Protein AF-A0A7U9SFY0-F1 (afdb_monomer_lite)

Sequence (148 aa):
MAVVKKLSEGMIKSANYNSMMGKRGYLSKAGYETYAEKILSWPVSEEKKQKLLDKLYEKWSEILKYESQHVSVAVAGPARYNSRKLDKSGKILELSVAVSNWFNDLEEQIRQSQKKNDKAECLLEMIEFCRKEDNSGNPTCYLAALAS

Radius of gyration: 28.06 Å; chains: 1; bounding box: 74×33×77 Å

Structure (mmCIF, N/CA/C/O backbone):
data_AF-A0A7U9SFY0-F1
#
_entry.id   AF-A0A7U9SFY0-F1
#
loop_
_atom_site.group_PDB
_atom_site.id
_atom_site.type_symbol
_atom_site.label_atom_id
_atom_site.label_alt_id
_atom_site.label_comp_id
_atom_site.label_asym_id
_atom_site.label_entity_id
_atom_site.label_seq_id
_atom_site.pdbx_PDB_ins_code
_atom_site.Cartn_x
_atom_site.Cartn_y
_atom_site.Cartn_z
_atom_site.occupancy
_atom_site.B_iso_or_equiv
_atom_site.auth_seq_id
_atom_site.auth_comp_id
_atom_site.auth_asym_id
_atom_site.auth_atom_id
_atom_site.pdbx_PDB_model_num
ATOM 1 N N . MET A 1 1 ? -9.520 -12.532 10.381 1.00 81.06 1 MET A N 1
ATOM 2 C CA . MET A 1 1 ? -8.198 -11.901 10.221 1.00 81.06 1 MET A CA 1
ATOM 3 C C . MET A 1 1 ? -8.137 -11.272 8.850 1.00 81.06 1 MET A C 1
ATOM 5 O O . MET A 1 1 ? -8.433 -11.955 7.874 1.00 81.06 1 MET A O 1
ATOM 9 N N . ALA A 1 2 ? -7.789 -9.994 8.789 1.00 89.44 2 ALA A N 1
ATOM 10 C CA . ALA A 1 2 ? -7.491 -9.306 7.545 1.00 89.44 2 ALA A CA 1
ATOM 11 C C . ALA A 1 2 ? -6.216 -9.882 6.899 1.00 89.44 2 ALA A C 1
ATOM 13 O O . ALA A 1 2 ? -5.260 -10.241 7.588 1.00 89.44 2 ALA A O 1
ATOM 14 N N . VAL A 1 3 ? -6.215 -9.991 5.572 1.00 94.19 3 VAL A N 1
ATOM 15 C CA . VAL A 1 3 ? -5.158 -10.619 4.774 1.00 94.19 3 VAL A CA 1
ATOM 16 C C . VAL A 1 3 ? -4.503 -9.575 3.874 1.00 94.19 3 VAL A C 1
ATOM 18 O O . VAL A 1 3 ? -5.175 -8.882 3.105 1.00 94.19 3 VAL A O 1
ATOM 21 N N . VAL A 1 4 ? -3.173 -9.496 3.938 1.00 96.31 4 VAL A N 1
ATOM 22 C CA . VAL A 1 4 ? -2.360 -8.609 3.096 1.00 96.31 4 VAL A CA 1
ATOM 23 C C . VAL A 1 4 ? -2.102 -9.276 1.745 1.00 96.31 4 VAL A C 1
ATOM 25 O O . VAL A 1 4 ? -1.558 -10.380 1.670 1.00 96.31 4 VAL A O 1
ATOM 28 N N . LYS A 1 5 ? -2.490 -8.605 0.658 1.00 97.25 5 LYS A N 1
ATOM 29 C CA . LYS A 1 5 ? -2.249 -9.080 -0.711 1.00 97.25 5 LYS A CA 1
ATOM 30 C C . LYS A 1 5 ? -0.782 -8.886 -1.089 1.00 97.25 5 LYS A C 1
ATOM 32 O O . LYS A 1 5 ? -0.199 -7.838 -0.849 1.00 97.25 5 LYS A O 1
ATOM 37 N N . LYS A 1 6 ? -0.179 -9.885 -1.732 1.00 97.00 6 LYS A N 1
ATOM 38 C CA . LYS A 1 6 ? 1.206 -9.775 -2.213 1.00 97.00 6 LYS A CA 1
ATOM 39 C C . LYS A 1 6 ? 1.270 -8.918 -3.476 1.00 97.00 6 LYS A C 1
ATOM 41 O O . LYS A 1 6 ? 0.482 -9.116 -4.401 1.00 97.00 6 LYS A O 1
ATOM 46 N N . LEU A 1 7 ? 2.234 -7.999 -3.528 1.00 97.06 7 LEU A N 1
ATOM 47 C CA . LEU A 1 7 ? 2.552 -7.242 -4.740 1.00 97.06 7 LEU A CA 1
ATOM 48 C C . LEU A 1 7 ? 3.073 -8.163 -5.854 1.00 97.06 7 LEU A C 1
ATOM 50 O O . LEU A 1 7 ? 3.572 -9.260 -5.603 1.00 97.06 7 LEU A O 1
ATOM 54 N N . SER A 1 8 ? 2.966 -7.701 -7.101 1.00 97.31 8 SER A N 1
ATOM 55 C CA . SER A 1 8 ? 3.420 -8.463 -8.267 1.00 97.31 8 SER A CA 1
ATOM 56 C C . SER A 1 8 ? 4.940 -8.645 -8.262 1.00 97.31 8 SER A C 1
ATOM 58 O O . SER A 1 8 ? 5.696 -7.706 -8.521 1.00 97.31 8 SER A O 1
ATOM 60 N N . GLU A 1 9 ? 5.390 -9.881 -8.043 1.00 97.06 9 GLU A N 1
ATOM 61 C CA . GLU A 1 9 ? 6.810 -10.257 -8.099 1.00 97.06 9 GLU A CA 1
ATOM 62 C C . GLU A 1 9 ? 7.432 -9.975 -9.479 1.00 97.06 9 GLU A C 1
ATOM 64 O O . GLU A 1 9 ? 8.607 -9.625 -9.579 1.00 97.06 9 GLU A O 1
ATOM 69 N N . GLY A 1 10 ? 6.639 -10.059 -10.554 1.00 97.25 10 GLY A N 1
ATOM 70 C CA . GLY A 1 10 ? 7.079 -9.670 -11.895 1.00 97.25 10 GLY A CA 1
ATOM 71 C C . GLY A 1 10 ? 7.416 -8.181 -11.978 1.00 97.25 10 GLY A C 1
ATOM 72 O O . GLY A 1 10 ? 8.504 -7.818 -12.421 1.00 97.25 10 GLY A O 1
ATOM 73 N N . MET A 1 11 ? 6.527 -7.317 -11.478 1.00 97.25 11 MET A N 1
ATOM 74 C CA . MET A 1 11 ? 6.757 -5.868 -11.484 1.00 97.25 11 MET A CA 1
ATOM 75 C C . MET A 1 11 ? 7.904 -5.458 -10.553 1.00 97.25 11 MET A C 1
ATOM 77 O O . MET A 1 11 ? 8.678 -4.574 -10.911 1.00 97.25 11 MET A O 1
ATOM 81 N N . ILE A 1 12 ? 8.069 -6.133 -9.408 1.00 97.44 12 ILE A N 1
ATOM 82 C CA . ILE A 1 12 ? 9.215 -5.938 -8.503 1.00 97.44 12 ILE A CA 1
ATOM 83 C C . ILE A 1 12 ? 10.530 -6.226 -9.231 1.00 97.44 12 ILE A C 1
ATOM 85 O O . ILE A 1 12 ? 11.444 -5.398 -9.217 1.00 97.44 12 ILE A O 1
ATOM 89 N N . LYS A 1 13 ? 10.623 -7.377 -9.909 1.00 96.44 13 LYS A N 1
ATOM 90 C CA . LYS A 1 13 ? 11.814 -7.753 -10.683 1.00 96.44 13 LYS A CA 1
ATOM 91 C C . LYS A 1 13 ? 12.096 -6.756 -11.804 1.00 96.44 13 LYS A C 1
ATOM 93 O O . LYS A 1 13 ? 13.239 -6.331 -11.949 1.00 96.44 13 LYS A O 1
ATOM 98 N N . SER A 1 14 ? 11.075 -6.328 -12.547 1.00 94.38 14 SER A N 1
ATOM 99 C CA . SER A 1 14 ? 11.223 -5.312 -13.597 1.00 94.38 14 SER A CA 1
ATOM 100 C C . SER A 1 14 ? 11.677 -3.956 -13.045 1.00 94.38 14 SER A C 1
ATOM 102 O O . SER A 1 14 ? 12.581 -3.341 -13.604 1.00 94.38 14 SER A O 1
ATOM 104 N N . ALA A 1 15 ? 11.118 -3.504 -11.919 1.00 94.50 15 ALA A N 1
ATOM 105 C CA . ALA A 1 15 ? 11.527 -2.258 -11.267 1.00 94.50 15 ALA A CA 1
ATOM 106 C C . ALA A 1 15 ? 12.978 -2.317 -10.769 1.00 94.50 15 ALA A C 1
ATOM 108 O O . ALA A 1 15 ? 13.709 -1.330 -10.865 1.00 94.50 15 ALA A O 1
ATOM 109 N N . ASN A 1 16 ? 13.409 -3.474 -10.262 1.00 94.25 16 ASN A N 1
ATOM 110 C CA . ASN A 1 16 ? 14.798 -3.720 -9.890 1.00 94.25 16 ASN A CA 1
ATOM 111 C C . ASN A 1 16 ? 15.715 -3.674 -11.112 1.00 94.25 16 ASN A C 1
ATOM 113 O O . ASN A 1 16 ? 16.691 -2.934 -11.095 1.00 94.25 16 ASN A O 1
ATOM 117 N N . TYR A 1 17 ? 15.372 -4.397 -12.179 1.00 91.00 17 TYR A N 1
ATOM 118 C CA . TYR A 1 17 ? 16.152 -4.435 -13.417 1.00 91.00 17 TYR A CA 1
ATOM 119 C C . TYR A 1 17 ? 16.335 -3.041 -14.039 1.00 91.00 17 TYR A C 1
ATOM 121 O O . TYR A 1 17 ? 17.430 -2.683 -14.460 1.00 91.00 17 TYR A O 1
ATOM 129 N N . ASN A 1 18 ? 15.283 -2.220 -14.026 1.00 88.81 18 ASN A N 1
ATOM 130 C CA . ASN A 1 18 ? 15.300 -0.860 -14.573 1.00 88.81 18 ASN A CA 1
ATOM 131 C C . ASN A 1 18 ? 15.912 0.193 -13.627 1.00 88.81 18 ASN A C 1
ATOM 133 O O . ASN A 1 18 ? 15.934 1.390 -13.940 1.00 88.81 18 ASN A O 1
ATOM 137 N N . SER A 1 19 ? 16.391 -0.223 -12.454 1.00 87.56 19 SER A N 1
ATOM 138 C CA . SER A 1 19 ? 17.028 0.642 -11.468 1.00 87.56 19 SER A CA 1
ATOM 139 C C . SER A 1 19 ? 18.538 0.453 -11.478 1.00 87.56 19 SER A C 1
ATOM 141 O O . SER A 1 19 ? 19.030 -0.668 -11.413 1.00 87.56 19 SER A O 1
ATOM 143 N N . MET A 1 20 ? 19.281 1.561 -11.446 1.00 84.81 20 MET A N 1
ATOM 144 C CA . MET A 1 20 ? 20.748 1.554 -11.383 1.00 84.81 20 MET A CA 1
ATOM 145 C C . MET A 1 20 ? 21.291 0.706 -10.220 1.00 84.81 20 MET A C 1
ATOM 147 O O . MET A 1 20 ? 22.308 0.040 -10.367 1.00 84.81 20 MET A O 1
ATOM 151 N N .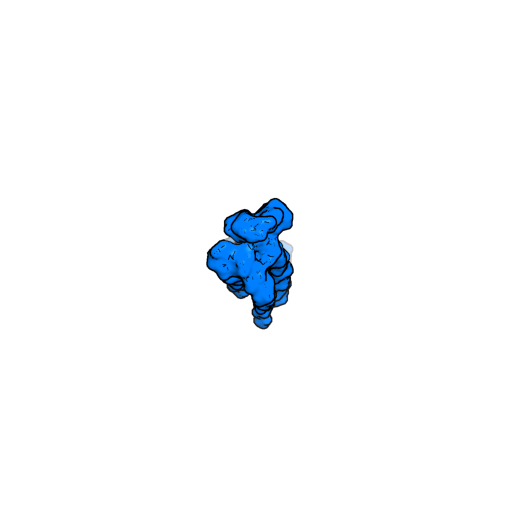 MET A 1 21 ? 20.601 0.711 -9.075 1.00 85.44 21 MET A N 1
ATOM 152 C CA . MET A 1 21 ? 21.021 -0.017 -7.871 1.00 85.44 21 MET A CA 1
ATOM 153 C C . MET A 1 21 ? 20.385 -1.407 -7.742 1.00 85.44 21 MET A C 1
ATOM 155 O O . MET A 1 21 ? 20.615 -2.084 -6.743 1.00 85.44 21 MET A O 1
ATOM 159 N N . GLY A 1 22 ? 19.525 -1.823 -8.679 1.00 90.62 22 GLY A N 1
ATOM 160 C CA . GLY A 1 22 ? 18.913 -3.155 -8.650 1.00 90.62 22 GLY A CA 1
ATOM 161 C C . GLY A 1 22 ? 17.891 -3.404 -7.531 1.00 90.62 22 GLY A C 1
ATOM 162 O O . GLY A 1 22 ? 17.515 -4.550 -7.306 1.00 90.62 22 GLY A O 1
ATOM 163 N N . LYS A 1 23 ? 17.470 -2.369 -6.784 1.00 94.31 23 LYS A N 1
ATOM 164 C CA . LYS A 1 23 ? 16.710 -2.528 -5.522 1.00 94.31 23 LYS A CA 1
ATOM 165 C C . LYS A 1 23 ? 15.380 -1.769 -5.443 1.00 94.31 23 LYS A C 1
ATOM 167 O O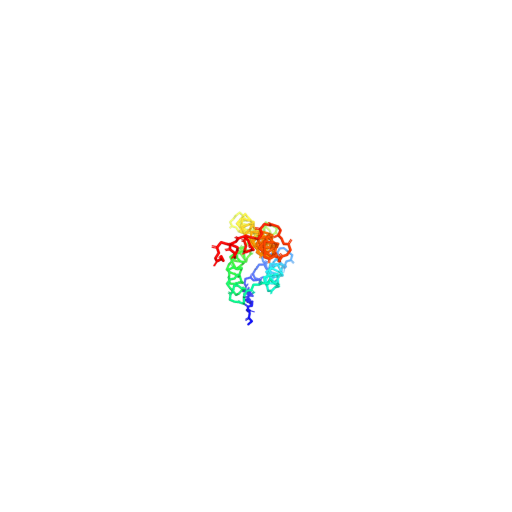 . LYS A 1 23 ? 14.706 -1.861 -4.422 1.00 94.31 23 LYS A O 1
ATOM 172 N N . ARG A 1 24 ? 14.984 -1.020 -6.482 1.00 94.19 24 ARG A N 1
ATOM 173 C CA . ARG A 1 24 ? 13.781 -0.157 -6.438 1.00 94.19 24 ARG A CA 1
ATOM 174 C C . ARG A 1 24 ? 12.511 -0.930 -6.067 1.00 94.19 24 ARG A C 1
ATOM 176 O O . ARG A 1 24 ? 11.797 -0.518 -5.163 1.00 94.19 24 ARG A O 1
ATOM 183 N N . GLY A 1 25 ? 12.260 -2.062 -6.719 1.00 95.88 25 GLY A N 1
ATOM 184 C CA . GLY A 1 25 ? 11.097 -2.903 -6.439 1.00 95.88 25 GLY A CA 1
ATOM 185 C C . GLY A 1 25 ? 11.104 -3.477 -5.020 1.00 95.88 25 GLY A C 1
ATOM 186 O O . GLY A 1 25 ? 10.054 -3.549 -4.390 1.00 95.88 25 GLY A O 1
ATOM 187 N N . TYR A 1 26 ? 12.275 -3.835 -4.483 1.00 97.25 26 TYR A N 1
ATOM 188 C CA . TYR A 1 26 ? 12.380 -4.305 -3.095 1.00 97.25 26 TYR A CA 1
ATOM 189 C C . TYR A 1 26 ? 12.097 -3.197 -2.079 1.00 97.25 26 TYR A C 1
ATOM 191 O O . TYR A 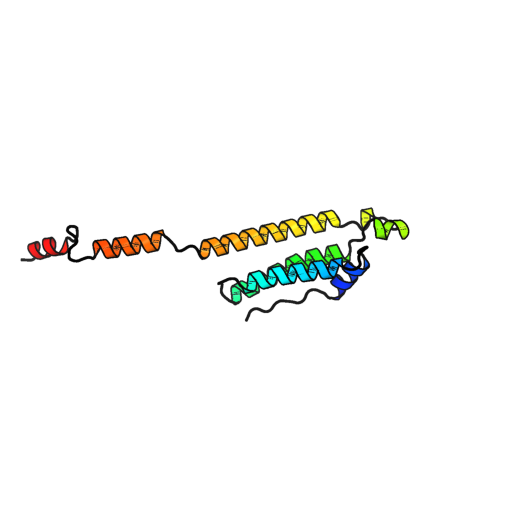1 26 ? 11.405 -3.441 -1.096 1.00 97.25 26 TYR A O 1
ATOM 199 N N . LEU A 1 27 ? 12.576 -1.977 -2.336 1.00 95.75 27 LEU A N 1
ATOM 200 C CA . LEU A 1 27 ? 12.271 -0.816 -1.496 1.00 95.75 27 LEU A CA 1
ATOM 201 C C . LEU A 1 27 ? 10.774 -0.486 -1.524 1.00 95.75 27 LEU A C 1
ATOM 203 O O . LEU A 1 27 ? 10.178 -0.249 -0.477 1.00 95.75 27 LEU A O 1
ATOM 207 N N . SER A 1 28 ? 10.155 -0.540 -2.705 1.00 95.44 28 SER A N 1
ATOM 208 C CA . SER A 1 28 ? 8.713 -0.337 -2.868 1.00 95.44 28 SER A CA 1
ATOM 209 C C . SER A 1 28 ? 7.902 -1.386 -2.099 1.00 95.44 28 SER A C 1
ATOM 211 O O . SER A 1 28 ? 6.967 -1.038 -1.379 1.00 95.44 28 SER A O 1
ATOM 213 N N . LYS A 1 29 ? 8.312 -2.663 -2.162 1.00 97.75 29 LYS A N 1
ATOM 214 C CA . LYS A 1 29 ? 7.704 -3.753 -1.384 1.00 97.75 29 LYS A CA 1
ATOM 215 C C . LYS A 1 29 ? 7.814 -3.529 0.126 1.00 97.75 29 LYS A C 1
ATOM 217 O O . LYS A 1 29 ? 6.805 -3.633 0.813 1.00 97.75 29 LYS A O 1
ATOM 222 N N . ALA A 1 30 ? 8.999 -3.175 0.621 1.00 97.50 30 ALA A N 1
ATOM 223 C CA . ALA A 1 30 ? 9.206 -2.907 2.044 1.00 97.50 30 ALA A CA 1
ATOM 224 C C . ALA A 1 30 ? 8.348 -1.727 2.539 1.00 97.50 30 ALA A C 1
ATOM 226 O O . ALA A 1 30 ? 7.765 -1.784 3.623 1.00 97.50 30 ALA A O 1
ATOM 227 N N . GLY A 1 31 ? 8.216 -0.677 1.720 1.00 97.00 31 GLY A N 1
ATOM 228 C CA . GLY A 1 31 ? 7.293 0.422 1.991 1.00 97.00 31 GLY A CA 1
ATOM 229 C C . GLY A 1 31 ? 5.850 -0.071 2.106 1.00 97.00 31 GLY A C 1
ATOM 230 O O . GLY A 1 31 ? 5.202 0.179 3.117 1.00 97.00 31 GLY A O 1
ATOM 231 N N . TYR A 1 32 ? 5.365 -0.834 1.125 1.00 98.19 32 TYR A N 1
ATOM 232 C CA . TYR A 1 32 ? 4.004 -1.378 1.138 1.00 98.19 32 TYR A CA 1
ATOM 233 C C . TYR A 1 32 ? 3.714 -2.203 2.396 1.00 98.19 32 TYR A C 1
ATOM 235 O O . TYR A 1 32 ? 2.686 -2.001 3.044 1.00 98.19 32 TYR A O 1
ATOM 243 N N . GLU A 1 33 ? 4.635 -3.096 2.760 1.00 97.62 33 GLU A N 1
ATOM 244 C CA . GLU A 1 33 ? 4.523 -3.952 3.944 1.00 97.62 33 GLU A CA 1
ATOM 245 C C . GLU A 1 33 ? 4.453 -3.111 5.228 1.00 97.62 33 GLU A C 1
ATOM 247 O O . GLU A 1 33 ? 3.564 -3.331 6.046 1.00 97.62 33 GLU A O 1
ATOM 252 N N . THR A 1 34 ? 5.267 -2.056 5.340 1.00 97.81 34 THR A N 1
ATOM 253 C CA . THR A 1 34 ? 5.236 -1.131 6.490 1.00 97.81 34 THR A CA 1
ATOM 254 C C . THR A 1 34 ? 3.871 -0.450 6.650 1.00 97.81 34 THR A C 1
ATOM 256 O O . THR A 1 34 ? 3.330 -0.350 7.752 1.00 97.81 34 THR A O 1
ATOM 259 N N . TYR A 1 35 ? 3.282 0.034 5.552 1.00 97.62 35 TYR A N 1
ATOM 260 C CA . TYR A 1 35 ? 1.954 0.655 5.595 1.00 97.62 35 TYR A CA 1
ATOM 261 C C . TYR A 1 35 ? 0.857 -0.372 5.914 1.00 97.62 35 TYR A C 1
ATOM 263 O O . TYR A 1 35 ? -0.073 -0.064 6.661 1.00 97.62 35 TYR A O 1
ATOM 271 N N . ALA A 1 36 ? 0.966 -1.597 5.393 1.00 97.88 36 ALA A N 1
ATOM 272 C CA . ALA A 1 36 ? 0.031 -2.678 5.693 1.00 97.88 36 ALA A CA 1
ATOM 273 C C . ALA A 1 36 ? 0.075 -3.082 7.178 1.00 97.88 36 ALA A C 1
ATOM 275 O O . ALA A 1 36 ? -0.976 -3.236 7.800 1.00 97.88 36 ALA A O 1
ATOM 276 N N . GLU A 1 37 ? 1.268 -3.186 7.767 1.00 97.56 37 GLU A N 1
ATOM 277 C CA . GLU A 1 37 ? 1.465 -3.461 9.196 1.00 97.56 37 GLU A CA 1
ATOM 278 C C . GLU A 1 37 ? 0.824 -2.385 10.077 1.00 97.56 37 GLU A C 1
ATOM 280 O O . GLU A 1 37 ? 0.111 -2.706 11.031 1.00 97.56 37 GLU A O 1
ATOM 285 N N . LYS A 1 38 ? 0.984 -1.105 9.713 1.00 97.06 38 LYS A N 1
ATOM 286 C CA . LYS A 1 38 ? 0.300 -0.009 10.413 1.00 97.06 38 LYS A CA 1
ATOM 287 C C . LYS A 1 38 ? -1.221 -0.172 10.379 1.00 97.06 38 LYS A C 1
ATOM 289 O O . LYS A 1 38 ? -1.851 -0.078 11.430 1.00 97.06 38 LYS A O 1
ATOM 294 N N . ILE A 1 39 ? -1.810 -0.483 9.220 1.00 97.38 39 ILE A N 1
ATOM 295 C CA . ILE A 1 39 ? -3.264 -0.721 9.100 1.00 97.38 39 ILE A CA 1
ATOM 296 C C . ILE A 1 39 ? -3.713 -1.882 9.991 1.00 97.38 39 ILE A C 1
ATOM 298 O O . ILE A 1 39 ? -4.754 -1.799 10.644 1.00 97.38 39 ILE A O 1
ATOM 302 N N . LEU A 1 40 ? -2.936 -2.966 10.037 1.00 96.75 40 LEU A N 1
ATOM 303 C CA . LEU A 1 40 ? -3.250 -4.131 10.865 1.00 96.75 40 LEU A CA 1
ATOM 304 C C . LEU A 1 40 ? -3.239 -3.808 12.365 1.00 96.75 40 LEU A C 1
ATOM 306 O O . LEU A 1 40 ? -4.053 -4.370 13.105 1.00 96.75 40 LEU A O 1
ATOM 310 N N . SER A 1 41 ? -2.369 -2.886 12.791 1.00 95.94 41 SER A N 1
ATOM 311 C CA . SER A 1 41 ? -2.269 -2.426 14.182 1.00 95.94 41 SER A CA 1
ATOM 312 C C . SER A 1 41 ? -3.415 -1.512 14.631 1.00 95.94 41 SER A C 1
ATOM 314 O O . SER A 1 41 ? -3.601 -1.306 15.829 1.00 95.94 41 SER A O 1
ATOM 316 N N . TRP A 1 42 ? -4.206 -0.965 13.701 1.00 95.56 42 TRP A N 1
ATOM 317 C CA . TRP A 1 42 ? -5.262 -0.022 14.054 1.00 95.56 42 TRP A CA 1
ATOM 318 C C . TRP A 1 42 ? -6.422 -0.684 14.823 1.00 95.56 42 TRP A C 1
ATOM 320 O O . TRP A 1 42 ? -6.856 -1.784 14.466 1.00 95.56 42 TRP A O 1
ATOM 330 N N . PRO A 1 43 ? -6.991 0.000 15.837 1.00 93.31 43 PRO A N 1
ATOM 331 C CA . PRO A 1 43 ? -8.102 -0.495 16.656 1.00 93.31 43 PRO A CA 1
ATOM 332 C C . PRO A 1 43 ? -9.456 -0.353 15.933 1.00 93.31 43 PRO A C 1
ATOM 334 O O . PRO A 1 43 ? -10.377 0.316 16.399 1.00 93.31 43 PRO A O 1
ATOM 337 N N . VAL A 1 44 ? -9.577 -0.955 14.749 1.00 93.06 44 VAL A N 1
ATOM 338 C CA . VAL A 1 44 ? -10.795 -0.958 13.922 1.00 93.06 44 VAL A CA 1
ATOM 339 C C . VAL A 1 44 ? -11.215 -2.389 13.583 1.00 93.06 44 VAL A C 1
ATOM 341 O O . VAL A 1 44 ? -10.430 -3.323 13.742 1.00 93.06 44 VAL A O 1
ATOM 344 N N . SER A 1 45 ? -12.454 -2.573 13.114 1.00 94.19 45 SER A N 1
ATOM 345 C CA . SER A 1 45 ? -12.958 -3.907 12.763 1.00 94.19 45 SER A CA 1
ATOM 346 C C . SER A 1 45 ? -12.140 -4.555 11.641 1.00 94.19 45 SER A C 1
ATOM 348 O O . SER A 1 45 ? -11.581 -3.869 10.779 1.00 94.19 45 SER A O 1
ATOM 350 N N . GLU A 1 46 ? -12.097 -5.885 11.621 1.00 95.50 46 GLU A N 1
ATOM 351 C CA . GLU A 1 46 ? -11.346 -6.641 10.615 1.00 95.50 46 GLU A CA 1
ATOM 352 C C . GLU A 1 46 ? -11.861 -6.373 9.191 1.00 95.50 46 GLU A C 1
ATOM 354 O O . GLU A 1 46 ? -11.062 -6.277 8.260 1.00 95.50 46 GLU A O 1
ATOM 359 N N . GLU A 1 47 ? -13.168 -6.142 9.007 1.00 95.62 47 GLU A N 1
ATOM 360 C CA . GLU A 1 47 ? -13.728 -5.758 7.704 1.00 95.62 47 GLU A CA 1
ATOM 361 C C . GLU A 1 47 ? -13.212 -4.389 7.251 1.00 95.62 47 GLU A C 1
ATOM 363 O O . GLU A 1 47 ? -12.931 -4.186 6.067 1.00 95.62 47 GLU A O 1
ATOM 368 N 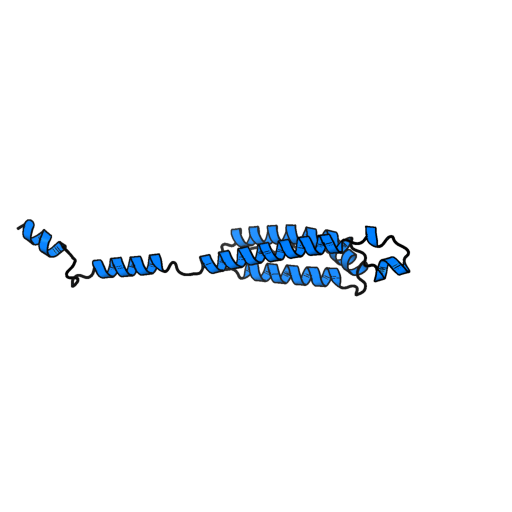N . LYS A 1 48 ? -13.071 -3.434 8.183 1.00 95.38 48 LYS A N 1
ATOM 369 C CA . LYS A 1 48 ? -12.492 -2.119 7.881 1.00 95.38 48 LYS A CA 1
ATOM 370 C C . LYS A 1 48 ? -11.015 -2.252 7.528 1.00 95.38 48 LYS A C 1
ATOM 372 O O . LYS A 1 48 ? -10.606 -1.684 6.518 1.00 95.38 48 LYS A O 1
ATOM 377 N N . LYS A 1 49 ? -10.239 -3.037 8.285 1.00 97.50 49 LYS A N 1
ATOM 378 C CA . LYS A 1 49 ? -8.830 -3.318 7.956 1.00 97.50 49 LYS A CA 1
ATOM 379 C C . LYS A 1 49 ? -8.701 -3.901 6.555 1.00 97.50 49 LYS A C 1
ATOM 381 O O . LYS A 1 49 ? -7.909 -3.392 5.769 1.00 97.50 49 LYS A O 1
ATOM 386 N N . GLN A 1 50 ? -9.521 -4.896 6.207 1.00 97.94 50 GLN A N 1
ATOM 387 C CA . GLN A 1 50 ? -9.476 -5.513 4.882 1.00 97.94 50 GLN A CA 1
ATOM 388 C C . GLN A 1 50 ? -9.742 -4.495 3.764 1.00 97.94 50 GLN A C 1
ATOM 390 O O . GLN A 1 50 ? -8.974 -4.431 2.808 1.00 97.94 50 GLN A O 1
ATOM 395 N N . LYS A 1 51 ? -10.760 -3.634 3.910 1.00 97.44 51 LYS A N 1
ATOM 396 C CA . LYS A 1 51 ? -11.053 -2.570 2.929 1.00 97.44 51 LYS A CA 1
ATOM 397 C C . LYS A 1 51 ? -9.894 -1.582 2.763 1.00 97.44 51 LYS A C 1
ATOM 399 O O . LYS A 1 51 ? -9.611 -1.145 1.648 1.00 97.44 51 LYS A O 1
ATOM 404 N N . LEU A 1 52 ? -9.230 -1.215 3.859 1.00 97.75 52 LEU A N 1
ATOM 405 C CA . LEU A 1 52 ? -8.079 -0.309 3.828 1.00 97.75 52 LEU A CA 1
ATOM 406 C C . LEU A 1 52 ? -6.863 -0.973 3.168 1.00 97.75 52 LEU A C 1
ATOM 408 O O . LEU A 1 52 ? -6.213 -0.341 2.338 1.00 97.75 52 LEU A O 1
ATOM 412 N N . LEU A 1 53 ? -6.603 -2.249 3.467 1.00 98.25 53 LEU A N 1
ATOM 413 C CA . LEU A 1 53 ? -5.544 -3.040 2.832 1.00 98.25 53 LEU A CA 1
ATOM 414 C C . LEU A 1 53 ? -5.781 -3.232 1.331 1.00 98.25 53 LEU A C 1
ATOM 416 O O . LEU A 1 53 ? -4.839 -3.128 0.548 1.00 98.25 53 LEU A O 1
ATOM 420 N N . ASP A 1 54 ? -7.027 -3.469 0.916 1.00 98.19 54 ASP A N 1
ATOM 421 C CA . ASP A 1 54 ? -7.387 -3.597 -0.498 1.00 98.19 54 ASP A CA 1
ATOM 422 C C . ASP A 1 54 ? -7.127 -2.294 -1.263 1.00 98.19 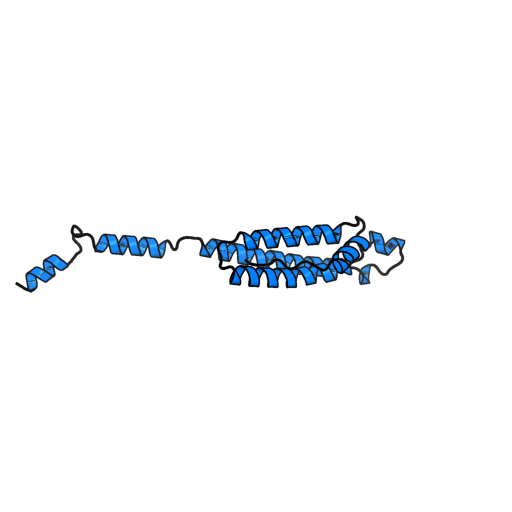54 ASP A C 1
ATOM 424 O O . ASP A 1 54 ? -6.538 -2.313 -2.345 1.00 98.19 54 ASP A O 1
ATOM 428 N N . LYS A 1 55 ? -7.485 -1.152 -0.667 1.00 98.12 55 LYS A N 1
ATOM 429 C CA . LYS A 1 55 ? -7.232 0.171 -1.249 1.00 98.12 55 LYS A CA 1
ATOM 430 C C . LYS A 1 55 ? -5.746 0.539 -1.251 1.00 98.12 55 LYS A C 1
ATOM 432 O O . LYS A 1 55 ? -5.268 1.143 -2.210 1.00 98.12 55 LYS A O 1
ATOM 437 N N . LEU A 1 56 ? -5.006 0.163 -0.205 1.00 98.31 56 LEU A N 1
ATOM 438 C CA . LEU A 1 56 ? -3.549 0.305 -0.165 1.00 98.31 56 LEU A CA 1
ATOM 439 C C . LEU A 1 56 ? -2.915 -0.498 -1.306 1.00 98.31 56 LEU A C 1
ATOM 441 O O . LEU A 1 56 ? -2.092 0.037 -2.041 1.00 98.31 56 LEU A O 1
ATOM 445 N N . TYR A 1 57 ? -3.330 -1.756 -1.479 1.00 98.31 57 TYR A N 1
ATOM 446 C CA . TYR A 1 57 ? -2.845 -2.629 -2.544 1.00 98.31 57 TYR A CA 1
ATOM 447 C C . TYR A 1 57 ? -3.096 -2.038 -3.933 1.00 98.31 57 TYR A C 1
ATOM 449 O O . TYR A 1 57 ? -2.183 -2.032 -4.755 1.00 98.31 57 TYR A O 1
ATOM 457 N N . GLU A 1 58 ? -4.296 -1.517 -4.193 1.00 98.12 58 GLU A N 1
ATOM 458 C CA . GLU A 1 58 ? -4.640 -0.876 -5.467 1.00 98.12 58 GLU A CA 1
ATOM 459 C C . GLU A 1 58 ? -3.705 0.303 -5.771 1.00 98.12 58 GLU A C 1
ATOM 461 O O . GLU A 1 58 ? -3.035 0.323 -6.807 1.00 98.12 58 GLU A O 1
ATOM 466 N N . LYS A 1 59 ? -3.586 1.243 -4.826 1.00 98.06 59 LYS A N 1
ATOM 467 C CA . LYS A 1 59 ? -2.747 2.437 -4.984 1.00 98.06 59 LYS A CA 1
ATOM 468 C C . LYS A 1 59 ? -1.267 2.094 -5.146 1.00 98.06 59 LYS A C 1
ATOM 470 O O . LYS A 1 59 ? -0.583 2.662 -5.995 1.00 98.06 59 LYS A O 1
ATOM 475 N N . TRP A 1 60 ? -0.762 1.152 -4.350 1.00 98.06 60 TRP A N 1
ATOM 476 C CA . TRP A 1 60 ? 0.644 0.757 -4.412 1.00 98.06 60 TRP A CA 1
ATOM 477 C C . TRP A 1 60 ? 0.967 -0.044 -5.672 1.00 98.06 60 TRP A C 1
ATOM 479 O O . TRP A 1 60 ? 2.041 0.116 -6.248 1.00 98.06 60 TRP A O 1
ATOM 489 N N . SER A 1 61 ? 0.030 -0.871 -6.144 1.00 97.69 61 SER A N 1
ATOM 490 C CA . SER A 1 61 ? 0.174 -1.588 -7.414 1.00 97.69 61 SER A CA 1
ATOM 491 C C . SER A 1 61 ? 0.286 -0.620 -8.590 1.00 97.69 61 SER A C 1
ATOM 493 O O . SER A 1 61 ? 1.044 -0.877 -9.526 1.00 97.69 61 SER A O 1
ATOM 495 N N . GLU A 1 62 ? -0.413 0.516 -8.538 1.00 97.88 62 GLU A N 1
ATOM 496 C CA . GLU A 1 62 ? -0.273 1.569 -9.541 1.00 97.88 62 GLU A CA 1
ATOM 497 C C . GLU A 1 62 ? 1.111 2.233 -9.493 1.00 97.88 62 GLU A C 1
ATOM 499 O O . GLU A 1 62 ? 1.756 2.359 -10.536 1.00 97.88 62 GLU A O 1
ATOM 504 N N . ILE A 1 63 ? 1.618 2.576 -8.302 1.00 97.50 63 ILE A N 1
ATOM 505 C CA . ILE A 1 63 ? 2.995 3.078 -8.134 1.00 97.50 63 ILE A CA 1
ATOM 506 C C . ILE A 1 63 ? 3.991 2.080 -8.733 1.00 97.50 63 ILE A C 1
ATOM 508 O O . ILE A 1 63 ? 4.778 2.435 -9.614 1.00 97.50 63 ILE A O 1
ATOM 512 N N . LEU A 1 64 ? 3.902 0.814 -8.321 1.00 97.50 64 LEU A N 1
ATOM 513 C CA . LEU A 1 64 ? 4.816 -0.241 -8.744 1.00 97.50 64 LEU A CA 1
ATOM 514 C C . LEU A 1 64 ? 4.755 -0.488 -10.260 1.00 97.50 64 LEU A C 1
ATOM 516 O O . LEU A 1 64 ? 5.784 -0.750 -10.887 1.00 97.50 64 LEU A O 1
ATOM 520 N N . LYS A 1 65 ? 3.579 -0.349 -10.886 1.00 97.50 65 LYS A N 1
ATOM 521 C CA . LYS A 1 65 ? 3.435 -0.393 -12.348 1.00 97.50 65 LYS A CA 1
ATOM 522 C C . LYS A 1 65 ? 4.306 0.674 -13.009 1.00 97.50 65 LYS A C 1
ATOM 524 O O . LYS A 1 65 ? 5.059 0.343 -13.926 1.00 97.50 65 LYS A O 1
ATOM 529 N N . TYR A 1 66 ? 4.257 1.923 -12.549 1.00 96.44 66 TYR A N 1
ATOM 530 C CA . TYR A 1 66 ? 5.097 2.985 -13.107 1.00 96.44 66 TYR A CA 1
ATOM 531 C C . TYR A 1 66 ? 6.580 2.796 -12.770 1.00 96.44 66 TYR A C 1
ATOM 533 O O . TYR A 1 66 ? 7.423 2.980 -13.646 1.00 96.44 66 TYR A O 1
ATOM 541 N N . GLU A 1 67 ? 6.915 2.352 -11.558 1.00 94.69 67 GLU A N 1
ATOM 542 C CA . GLU A 1 67 ? 8.296 2.032 -11.172 1.00 94.69 67 GLU A CA 1
ATOM 543 C C . GLU A 1 67 ? 8.907 0.914 -12.021 1.00 94.69 67 GLU A C 1
ATOM 545 O O . GLU A 1 67 ? 10.094 0.974 -12.353 1.00 94.69 67 GLU A O 1
ATOM 550 N N . SER A 1 68 ? 8.095 -0.078 -12.403 1.00 95.31 68 SER A N 1
ATOM 551 C CA . SER A 1 68 ? 8.502 -1.188 -13.269 1.00 95.31 68 SER A CA 1
ATOM 552 C C . SER A 1 68 ? 8.792 -0.752 -14.704 1.00 95.31 68 SER A C 1
ATOM 554 O O . SER A 1 68 ? 9.588 -1.390 -15.382 1.00 95.31 68 SER A O 1
ATOM 556 N N . GLN A 1 69 ? 8.188 0.348 -15.157 1.00 93.50 69 GLN A N 1
ATOM 557 C CA . GLN A 1 69 ? 8.379 0.921 -16.494 1.00 93.50 69 GLN A CA 1
ATOM 558 C C . GLN A 1 69 ? 9.430 2.034 -16.512 1.00 93.50 69 GLN A C 1
ATOM 560 O O . GLN A 1 69 ? 9.900 2.428 -17.579 1.00 93.50 69 GLN A O 1
ATOM 565 N N . HIS A 1 70 ? 9.770 2.571 -15.342 1.00 92.06 70 HIS A N 1
ATOM 566 C CA . HIS A 1 70 ? 10.678 3.693 -15.220 1.00 92.06 70 HIS A CA 1
ATOM 567 C C . HIS A 1 70 ? 12.129 3.263 -15.406 1.00 92.06 70 HIS A C 1
ATOM 569 O O . HIS A 1 70 ? 12.692 2.572 -14.556 1.00 92.06 70 HIS A O 1
ATOM 575 N N . VAL A 1 71 ? 12.769 3.758 -16.462 1.00 85.75 71 VAL A N 1
ATOM 576 C CA . VAL A 1 71 ? 14.214 3.610 -16.664 1.00 85.75 71 VAL A CA 1
ATOM 577 C C . VAL A 1 71 ? 14.872 4.957 -16.404 1.00 85.75 71 VAL A C 1
ATOM 579 O O . VAL A 1 71 ? 14.474 5.969 -16.983 1.00 85.75 71 VAL A O 1
ATOM 582 N N . SER A 1 72 ? 15.869 4.988 -15.519 1.00 73.56 72 SER A N 1
ATOM 583 C CA . SER A 1 72 ? 16.591 6.228 -15.229 1.00 73.56 72 SER A CA 1
ATOM 584 C C . SER A 1 72 ? 17.510 6.614 -16.388 1.00 73.56 72 SER A C 1
ATOM 586 O O . SER A 1 72 ? 17.958 5.764 -17.159 1.00 73.56 72 SER A O 1
ATOM 588 N N . VAL A 1 73 ? 17.863 7.899 -16.480 1.00 74.19 73 VAL A N 1
ATOM 589 C CA . VAL A 1 73 ? 18.850 8.398 -17.456 1.00 74.19 73 VAL A CA 1
ATOM 590 C C . VAL A 1 73 ? 20.185 7.654 -17.331 1.00 74.19 73 VAL A C 1
ATOM 592 O O . VAL A 1 73 ? 20.805 7.350 -18.344 1.00 74.19 73 VAL A O 1
ATOM 595 N N . ALA A 1 74 ? 20.592 7.295 -16.110 1.00 75.00 74 ALA A N 1
ATOM 596 C CA . ALA A 1 74 ? 21.822 6.546 -15.851 1.00 75.00 74 ALA A CA 1
ATOM 597 C C . ALA A 1 74 ? 21.845 5.155 -16.516 1.00 75.00 74 ALA A C 1
ATOM 599 O O . ALA A 1 74 ? 22.914 4.662 -16.856 1.00 75.00 74 ALA A O 1
ATOM 600 N N . VAL A 1 75 ? 20.676 4.541 -16.732 1.00 74.81 75 VAL A N 1
ATOM 601 C CA . VAL A 1 75 ? 20.537 3.245 -17.420 1.00 74.81 75 VAL A CA 1
ATOM 602 C C . VAL A 1 75 ? 20.222 3.445 -18.908 1.00 74.81 75 VAL A C 1
ATOM 604 O O . VAL A 1 75 ? 20.777 2.763 -19.766 1.00 74.81 75 VAL A O 1
ATOM 607 N N . ALA A 1 76 ? 19.369 4.417 -19.238 1.00 75.38 76 ALA A N 1
ATOM 608 C CA . ALA A 1 76 ? 18.945 4.694 -20.609 1.00 75.38 76 ALA A CA 1
ATOM 609 C C . ALA A 1 76 ? 20.050 5.324 -21.478 1.00 75.38 76 ALA A C 1
ATOM 611 O O . ALA A 1 76 ? 20.108 5.043 -22.673 1.00 75.38 76 ALA A O 1
ATOM 612 N N . GLY A 1 77 ? 20.918 6.157 -20.892 1.00 73.69 77 GLY A N 1
ATOM 613 C CA . GLY A 1 77 ? 21.982 6.884 -21.590 1.00 73.69 77 GLY A CA 1
ATOM 614 C C . GLY A 1 77 ? 23.007 5.955 -22.247 1.00 73.69 77 GLY A C 1
ATOM 615 O O . GLY A 1 77 ? 23.145 5.996 -23.471 1.00 73.69 77 GLY A O 1
ATOM 616 N N . PRO A 1 78 ? 23.667 5.059 -21.488 1.00 75.56 78 PRO A N 1
ATOM 617 C CA . PRO A 1 78 ? 24.584 4.068 -22.056 1.00 75.56 78 PRO A CA 1
ATOM 618 C C . PRO A 1 78 ? 23.918 3.139 -23.083 1.00 75.56 78 PRO A C 1
ATOM 620 O O . PRO A 1 78 ? 24.542 2.763 -24.072 1.00 75.56 78 PRO A O 1
ATOM 623 N N . ALA A 1 79 ? 22.635 2.816 -22.890 1.00 76.50 79 ALA A N 1
ATOM 624 C CA . ALA A 1 79 ? 21.857 1.961 -23.787 1.00 76.50 79 ALA A CA 1
ATOM 625 C C . ALA A 1 79 ? 21.274 2.691 -25.018 1.00 76.50 79 ALA A C 1
ATOM 627 O O . ALA A 1 79 ? 20.596 2.068 -25.833 1.00 76.50 79 ALA A O 1
ATOM 628 N N . ARG A 1 80 ? 21.529 4.002 -25.168 1.00 77.88 80 ARG A N 1
ATOM 629 C CA . ARG A 1 80 ? 21.022 4.862 -26.258 1.00 77.88 80 ARG A CA 1
ATOM 630 C C . ARG A 1 80 ? 19.489 4.892 -26.385 1.00 77.88 80 ARG A C 1
ATOM 632 O O . ARG A 1 80 ? 18.957 5.157 -27.463 1.00 77.88 80 ARG A O 1
ATOM 639 N N . TYR A 1 81 ? 18.763 4.658 -25.292 1.00 77.44 81 TYR A N 1
ATOM 640 C CA . TYR A 1 81 ? 17.304 4.778 -25.265 1.00 77.44 81 TYR A CA 1
ATOM 641 C C . TYR A 1 81 ? 16.852 6.230 -25.056 1.00 77.44 81 TYR A C 1
ATOM 643 O O . TYR A 1 81 ? 17.534 7.030 -24.416 1.00 77.44 81 TYR A O 1
ATOM 651 N N . ASN A 1 82 ? 15.649 6.570 -25.539 1.00 79.19 82 ASN A N 1
ATOM 652 C CA . ASN A 1 82 ? 15.032 7.873 -25.274 1.00 79.19 82 ASN A CA 1
ATOM 653 C C . ASN A 1 82 ? 14.608 7.968 -23.799 1.00 79.19 82 ASN A C 1
ATOM 655 O O . ASN A 1 82 ? 13.509 7.555 -23.417 1.00 79.19 82 ASN A O 1
ATOM 659 N N . SER A 1 83 ? 15.493 8.530 -22.979 1.00 75.50 83 SER A N 1
ATOM 660 C CA . SER A 1 83 ? 15.316 8.662 -21.535 1.00 75.50 83 SER A CA 1
ATOM 661 C C . SER A 1 83 ? 14.051 9.433 -21.158 1.00 75.50 83 SER A C 1
ATOM 663 O O . SER A 1 83 ? 13.340 9.013 -20.253 1.00 75.50 83 SER A O 1
ATOM 665 N N . ARG A 1 84 ? 13.687 10.487 -21.902 1.00 75.56 84 ARG A N 1
ATOM 666 C CA . ARG A 1 84 ? 12.479 11.289 -21.640 1.00 75.56 84 ARG A CA 1
ATOM 667 C C . ARG A 1 84 ? 11.189 10.476 -21.780 1.00 75.56 84 ARG A C 1
ATOM 669 O O . ARG A 1 84 ? 10.231 10.714 -21.055 1.00 75.56 84 ARG A O 1
ATOM 676 N N . LYS A 1 85 ? 11.151 9.502 -22.697 1.00 81.25 85 LYS A N 1
ATOM 677 C CA . LYS A 1 85 ? 9.985 8.618 -22.888 1.00 81.25 85 LYS A CA 1
ATOM 678 C C . LYS A 1 85 ? 9.870 7.561 -21.783 1.00 81.25 85 LYS A C 1
ATOM 680 O O . LYS A 1 85 ? 8.754 7.166 -21.430 1.00 81.25 85 LYS A O 1
ATOM 685 N N . LEU A 1 86 ? 11.008 7.099 -21.267 1.00 84.88 86 LEU A N 1
ATOM 686 C CA . LEU A 1 86 ? 11.106 6.072 -20.224 1.00 84.88 86 LEU A CA 1
ATOM 687 C C . LEU A 1 86 ? 11.090 6.652 -18.805 1.00 84.88 86 LEU A C 1
ATOM 689 O O . LEU A 1 86 ? 10.918 5.921 -17.828 1.00 84.88 86 LEU A O 1
ATOM 693 N N . ASP A 1 87 ? 11.220 7.968 -18.685 1.00 87.56 87 ASP A N 1
ATOM 694 C CA . ASP A 1 87 ? 11.043 8.658 -17.427 1.00 87.56 87 ASP A CA 1
ATOM 695 C C . ASP A 1 87 ? 9.563 8.627 -17.003 1.00 87.56 87 ASP A C 1
ATOM 697 O O . ASP A 1 87 ? 8.653 8.970 -17.767 1.00 87.56 87 ASP A O 1
ATOM 701 N N . LYS A 1 88 ? 9.329 8.148 -15.779 1.00 91.94 88 LYS A N 1
ATOM 702 C CA . LYS A 1 88 ? 8.027 8.117 -15.097 1.00 91.94 88 LYS A CA 1
ATOM 703 C C . LYS A 1 88 ? 8.123 8.730 -13.700 1.00 91.94 88 LYS A C 1
ATOM 705 O O . LYS A 1 88 ? 7.159 8.641 -12.945 1.00 91.94 88 LYS A O 1
ATOM 710 N N . SER A 1 89 ? 9.255 9.352 -13.363 1.00 89.81 89 SER A N 1
ATOM 711 C CA . SER A 1 89 ? 9.546 9.907 -12.038 1.00 89.81 89 SER A CA 1
ATOM 712 C C . SER A 1 89 ? 8.455 10.862 -11.555 1.00 89.81 89 SER A C 1
ATOM 714 O O . SER A 1 89 ? 7.972 10.708 -10.438 1.00 89.81 89 SER A O 1
ATOM 716 N N . GLY A 1 90 ? 7.984 11.767 -12.419 1.00 92.81 90 GLY A N 1
ATOM 717 C CA . GLY A 1 90 ? 6.900 12.696 -12.092 1.00 92.81 90 GLY A CA 1
ATOM 718 C C . GLY A 1 90 ? 5.608 11.992 -11.669 1.00 92.81 90 GLY A C 1
ATOM 719 O O . GLY A 1 90 ? 5.040 12.331 -10.635 1.00 92.81 90 GLY A O 1
ATOM 720 N N . LYS A 1 91 ? 5.179 10.955 -12.405 1.00 95.19 91 LYS A N 1
ATOM 721 C CA . LYS A 1 91 ? 3.960 10.204 -12.062 1.00 95.19 91 LYS A CA 1
ATOM 722 C C . LYS A 1 91 ? 4.143 9.355 -10.803 1.00 95.19 91 LYS A C 1
ATOM 724 O O . LYS A 1 91 ? 3.229 9.269 -9.991 1.00 95.19 91 LYS A O 1
ATOM 729 N N . ILE A 1 92 ? 5.324 8.761 -10.623 1.00 95.81 92 ILE A N 1
ATOM 730 C CA . ILE A 1 92 ? 5.676 8.016 -9.404 1.00 95.81 92 ILE A CA 1
ATOM 731 C C . ILE A 1 92 ? 5.606 8.938 -8.183 1.00 95.81 92 ILE A C 1
ATOM 733 O O . ILE A 1 92 ? 5.032 8.553 -7.166 1.00 95.81 92 ILE A O 1
ATOM 737 N N . LEU A 1 93 ? 6.140 10.159 -8.291 1.00 95.75 93 LEU A N 1
ATOM 738 C CA . LEU A 1 93 ? 6.119 11.144 -7.213 1.00 95.75 93 LEU A CA 1
ATOM 739 C C . LEU A 1 93 ? 4.691 11.605 -6.903 1.00 95.75 93 LEU A C 1
ATOM 741 O O . LEU A 1 93 ? 4.294 11.600 -5.743 1.00 95.75 93 LEU A O 1
ATOM 745 N N . GLU A 1 94 ? 3.907 11.936 -7.930 1.00 97.56 94 GLU A N 1
ATOM 746 C CA . GLU A 1 94 ? 2.496 12.319 -7.796 1.00 97.56 94 GLU A CA 1
ATOM 747 C C . GLU A 1 94 ? 1.685 11.245 -7.051 1.00 97.56 94 GLU A C 1
ATOM 749 O O . GLU A 1 94 ? 0.998 11.542 -6.073 1.00 97.56 94 GLU A O 1
ATOM 754 N N . LEU A 1 95 ? 1.810 9.979 -7.467 1.00 97.69 95 LEU A N 1
ATOM 755 C CA . LEU A 1 95 ? 1.111 8.859 -6.834 1.00 97.69 95 LEU A CA 1
ATOM 756 C C . LEU A 1 95 ? 1.604 8.603 -5.404 1.00 97.69 95 LEU A C 1
ATOM 758 O O . LEU A 1 95 ? 0.793 8.351 -4.515 1.00 97.69 95 LEU A O 1
ATOM 762 N N . SER A 1 96 ? 2.913 8.711 -5.162 1.00 96.06 96 SER A N 1
ATOM 763 C CA . SER A 1 96 ? 3.496 8.565 -3.820 1.00 96.06 96 SER A CA 1
ATOM 764 C C . SER A 1 96 ? 2.969 9.629 -2.855 1.00 96.06 96 SER A C 1
ATOM 766 O O . SER A 1 96 ? 2.586 9.308 -1.729 1.00 96.06 96 SER A O 1
ATOM 768 N N . VAL A 1 97 ? 2.876 10.885 -3.304 1.00 97.44 97 VAL A N 1
ATOM 769 C CA . VAL A 1 97 ? 2.278 11.980 -2.524 1.00 97.44 97 VAL A CA 1
ATOM 770 C C . VAL A 1 97 ? 0.802 11.698 -2.249 1.00 97.44 97 VAL A C 1
ATOM 772 O O . VAL A 1 97 ? 0.356 11.832 -1.112 1.00 97.44 97 VAL A O 1
ATOM 775 N N . ALA A 1 98 ? 0.050 11.242 -3.254 1.00 97.25 98 ALA A N 1
ATOM 776 C CA . ALA A 1 98 ? -1.361 10.906 -3.086 1.00 97.25 98 ALA A CA 1
ATOM 777 C C . ALA A 1 98 ? -1.586 9.768 -2.072 1.00 97.25 98 ALA A C 1
ATOM 779 O O . ALA A 1 98 ? -2.544 9.820 -1.301 1.00 97.25 98 ALA A O 1
ATOM 780 N N . VAL A 1 99 ? -0.715 8.752 -2.049 1.00 97.38 99 VAL A N 1
ATOM 781 C CA . VAL A 1 99 ? -0.750 7.679 -1.039 1.00 97.38 99 VAL A CA 1
ATOM 782 C C . VAL A 1 99 ? -0.423 8.217 0.348 1.00 97.38 99 VAL A C 1
ATOM 784 O O . VAL A 1 99 ? -1.151 7.908 1.288 1.00 97.38 99 VAL A O 1
ATOM 787 N N . SER A 1 100 ? 0.625 9.035 0.471 1.00 97.38 100 SER A N 1
ATOM 788 C CA . SER A 1 100 ? 1.034 9.629 1.747 1.00 97.38 100 SER A CA 1
ATOM 789 C C . SER A 1 100 ? -0.082 10.479 2.356 1.00 97.38 100 SER A C 1
ATOM 791 O O . SER A 1 100 ? -0.478 10.248 3.495 1.00 97.38 100 SER A O 1
ATOM 793 N N . ASN A 1 101 ? -0.669 11.388 1.571 1.00 98.00 101 ASN A N 1
ATOM 794 C CA . ASN A 1 101 ? -1.771 12.239 2.023 1.00 98.00 101 ASN A CA 1
ATOM 795 C C . ASN A 1 101 ? -2.987 11.407 2.441 1.00 98.00 101 ASN A C 1
ATOM 797 O O . ASN A 1 101 ? -3.491 11.568 3.547 1.00 98.00 101 ASN A O 1
ATOM 801 N N . TRP A 1 102 ? -3.400 10.454 1.599 1.00 98.00 102 TRP A N 1
ATOM 802 C CA . TRP A 1 102 ? -4.510 9.555 1.919 1.00 98.00 102 TRP A CA 1
ATOM 803 C C . TRP A 1 102 ? -4.279 8.781 3.222 1.00 98.00 102 TRP A C 1
ATOM 805 O O . TRP A 1 102 ? -5.213 8.594 3.999 1.00 98.00 102 TRP A O 1
ATOM 815 N N . PHE A 1 103 ? -3.053 8.319 3.463 1.00 97.50 103 PHE A N 1
ATOM 816 C CA . PHE A 1 103 ? -2.735 7.581 4.675 1.00 97.50 103 PHE A CA 1
ATOM 817 C C . PHE A 1 103 ? -2.718 8.477 5.917 1.00 97.50 103 PHE A C 1
ATOM 819 O O . PHE A 1 103 ? -3.272 8.089 6.941 1.00 97.50 103 PHE A O 1
ATOM 826 N N . ASN A 1 104 ? -2.148 9.681 5.817 1.00 96.94 104 ASN A N 1
ATOM 827 C CA . ASN A 1 104 ? -2.136 10.654 6.912 1.00 96.94 104 ASN A CA 1
ATOM 828 C C . ASN A 1 104 ? -3.562 11.056 7.318 1.00 96.94 104 ASN A C 1
ATOM 830 O O . ASN A 1 104 ? -3.865 11.124 8.507 1.00 96.94 104 ASN A O 1
ATOM 834 N N . ASP A 1 105 ? -4.456 11.246 6.344 1.00 97.12 105 ASP A N 1
ATOM 835 C CA . ASP A 1 105 ? -5.868 11.536 6.609 1.00 97.12 105 ASP A CA 1
ATOM 836 C C . ASP A 1 105 ? -6.550 10.386 7.369 1.00 97.12 105 ASP A C 1
ATOM 838 O O . ASP A 1 105 ? -7.341 10.620 8.284 1.00 97.12 105 ASP A O 1
ATOM 842 N N . LEU A 1 106 ? -6.242 9.132 7.016 1.00 96.38 106 LEU A N 1
ATOM 843 C CA . LEU A 1 106 ? -6.759 7.957 7.723 1.00 96.38 106 LEU A CA 1
ATOM 844 C C . LEU A 1 106 ? -6.214 7.856 9.147 1.00 96.38 106 LEU A C 1
ATOM 846 O O . LEU A 1 106 ? -6.973 7.575 10.074 1.00 96.38 106 LEU A O 1
ATOM 850 N N . GLU A 1 107 ? -4.914 8.080 9.324 1.00 94.88 107 GLU A N 1
ATOM 851 C CA . GLU A 1 107 ? -4.270 8.058 10.634 1.00 94.88 107 GLU A CA 1
ATOM 852 C C . GLU A 1 107 ? -4.883 9.120 11.555 1.00 94.88 107 GLU A C 1
ATOM 854 O O . GLU A 1 107 ? -5.218 8.825 12.704 1.00 94.88 107 GLU A O 1
ATOM 859 N N . GLU A 1 108 ? -5.149 10.318 11.030 1.00 95.06 108 GLU A N 1
ATOM 860 C CA . GLU A 1 108 ? -5.825 11.379 11.772 1.00 95.06 108 GLU A CA 1
ATOM 861 C C . GLU A 1 108 ? -7.268 11.010 12.134 1.00 95.06 108 GLU A C 1
ATOM 863 O O . GLU A 1 108 ? -7.673 11.184 13.284 1.00 95.06 108 GLU A O 1
ATOM 868 N N . GLN A 1 109 ? -8.039 10.449 11.197 1.00 93.31 109 GLN A N 1
ATOM 869 C CA . GLN A 1 109 ? -9.409 9.990 11.464 1.00 93.31 109 GLN A CA 1
ATOM 870 C C . GLN A 1 109 ? -9.446 8.924 12.560 1.00 93.31 109 GLN A C 1
ATOM 872 O O . GLN A 1 109 ? -10.306 8.959 13.443 1.00 93.31 109 GLN A O 1
ATOM 877 N N . ILE A 1 110 ? -8.501 7.984 12.537 1.00 92.75 110 ILE A N 1
ATOM 878 C CA . ILE A 1 110 ? -8.413 6.930 13.548 1.00 92.75 110 ILE A CA 1
ATOM 879 C C . ILE A 1 110 ? -8.017 7.533 14.889 1.00 92.75 110 ILE A C 1
ATOM 881 O O . ILE A 1 110 ? -8.691 7.272 15.885 1.00 92.75 110 ILE A O 1
ATOM 885 N N . ARG A 1 111 ? -7.011 8.411 14.920 1.00 91.19 111 ARG A N 1
ATOM 886 C CA . ARG A 1 111 ? -6.612 9.141 16.128 1.00 91.19 111 ARG A CA 1
ATOM 887 C C . ARG A 1 111 ? -7.782 9.912 16.738 1.00 91.19 111 ARG A C 1
ATOM 889 O O . ARG A 1 111 ? -7.983 9.853 17.947 1.00 91.19 111 ARG A O 1
ATOM 896 N N . GLN A 1 112 ? -8.571 10.606 15.921 1.00 89.69 112 GLN A N 1
ATOM 897 C CA . GLN A 1 112 ? -9.757 11.337 16.370 1.00 89.69 112 GLN A CA 1
ATOM 898 C C . GLN A 1 112 ? -10.857 10.401 16.875 1.00 89.69 112 GLN A C 1
ATOM 900 O O . GLN A 1 112 ? -11.459 10.693 17.900 1.00 89.69 112 GLN A O 1
ATOM 905 N N . SER A 1 113 ? -11.075 9.256 16.221 1.00 86.06 113 SER A N 1
ATOM 906 C CA . SER A 1 113 ? -12.054 8.255 16.673 1.00 86.06 113 SER A CA 1
ATOM 907 C C . SER A 1 113 ? -11.703 7.622 18.024 1.00 86.06 113 SER A C 1
ATOM 909 O O . SER A 1 113 ? -12.593 7.166 18.734 1.00 86.06 113 SER A O 1
ATOM 911 N N . GLN A 1 114 ? -10.412 7.596 18.373 1.00 82.00 114 GLN A N 1
ATOM 912 C CA . GLN A 1 114 ? -9.909 7.075 19.646 1.00 82.00 114 GLN A CA 1
ATOM 913 C C . GLN A 1 114 ? -9.901 8.122 20.764 1.00 82.00 114 GLN A C 1
ATOM 915 O O . GLN A 1 114 ? -9.816 7.757 21.936 1.00 82.00 114 GLN A O 1
ATOM 920 N N . LYS A 1 115 ? -9.987 9.420 20.443 1.00 80.38 115 LYS A N 1
ATOM 921 C CA . LYS A 1 115 ? -10.158 10.440 21.480 1.00 80.38 115 LYS A CA 1
ATOM 922 C C . LYS A 1 115 ? -11.524 10.222 22.127 1.00 80.38 115 LYS A C 1
ATOM 924 O O . LYS A 1 115 ? -12.550 10.314 21.455 1.00 80.38 115 LYS A O 1
ATOM 929 N N . LYS A 1 116 ? -11.521 9.914 23.430 1.00 61.66 116 LYS A N 1
ATOM 930 C CA . LYS A 1 116 ? -12.725 9.871 24.267 1.00 61.66 116 LYS A CA 1
ATOM 931 C C . LYS A 1 116 ? -13.574 11.103 23.974 1.00 61.66 116 LYS A C 1
ATOM 933 O O . LYS A 1 116 ? -13.060 12.216 23.857 1.00 61.66 116 LYS A O 1
ATOM 938 N N . ASN A 1 117 ? -14.872 10.884 23.818 1.00 66.25 117 ASN A N 1
ATOM 939 C CA . ASN A 1 117 ? -15.813 11.962 23.591 1.00 66.25 117 ASN A CA 1
ATOM 940 C C . ASN A 1 117 ? -15.974 12.699 24.926 1.00 66.25 117 ASN A C 1
ATOM 942 O O . ASN A 1 117 ? -16.854 12.365 25.712 1.00 66.25 117 ASN A O 1
ATOM 946 N N . ASP A 1 118 ? -15.086 13.658 25.188 1.00 63.44 118 ASP A N 1
ATOM 947 C CA . ASP A 1 118 ? -15.008 14.455 26.425 1.00 63.44 118 ASP A CA 1
ATOM 948 C C . ASP A 1 118 ? -16.380 15.030 26.805 1.00 63.44 118 ASP A C 1
ATOM 950 O O . ASP A 1 118 ? -16.758 15.108 27.967 1.00 63.44 118 ASP A O 1
ATOM 954 N N . LYS A 1 119 ? -17.198 15.344 25.792 1.00 69.75 119 LYS A N 1
ATOM 955 C CA . LYS A 1 119 ? -18.585 15.783 25.969 1.00 69.75 119 LYS A CA 1
ATOM 956 C C . LYS A 1 119 ? -19.502 14.706 26.542 1.00 69.75 119 LYS A C 1
ATOM 958 O O . LYS A 1 119 ? -20.367 15.038 27.335 1.00 69.75 119 LYS A O 1
ATOM 963 N N . ALA A 1 120 ? -19.371 13.450 26.124 1.00 73.94 120 ALA A N 1
ATOM 964 C CA . ALA A 1 120 ? -20.199 12.362 26.641 1.00 73.94 120 ALA A CA 1
ATOM 965 C C . ALA A 1 120 ? -19.827 12.028 28.090 1.00 73.94 120 ALA A C 1
ATOM 967 O O . ALA A 1 120 ? -20.717 11.813 28.904 1.00 73.94 120 ALA A O 1
ATOM 968 N N . GLU A 1 121 ? -18.533 12.043 28.412 1.00 76.25 121 GLU A N 1
ATOM 969 C CA . GLU A 1 121 ? -18.036 11.858 29.780 1.00 76.25 121 GLU A CA 1
ATOM 970 C C . GLU A 1 121 ? -18.482 13.027 30.675 1.00 76.25 121 GLU A C 1
ATOM 972 O O . GLU A 1 121 ? -19.125 12.798 31.692 1.00 76.25 121 GLU A O 1
ATOM 977 N N . CYS A 1 122 ? -18.325 14.271 30.214 1.00 77.44 122 CYS A N 1
ATOM 978 C CA . CYS A 1 122 ? -18.810 15.464 30.914 1.00 77.44 122 CYS A CA 1
ATOM 979 C C . CYS A 1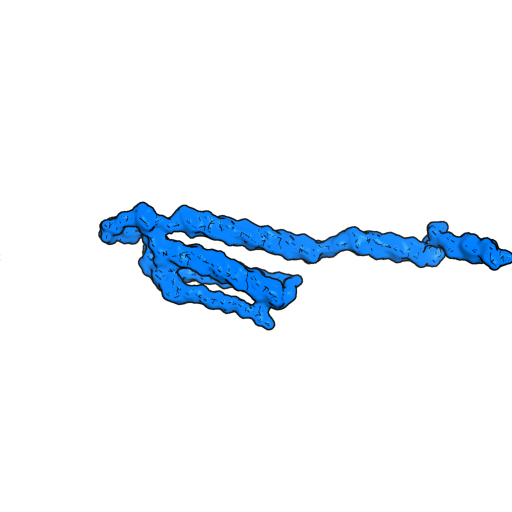 122 ? -20.344 15.478 31.093 1.00 77.44 122 CYS A C 1
ATOM 981 O O . CYS A 1 122 ? -20.850 15.871 32.141 1.00 77.44 122 CYS A O 1
ATOM 983 N N . LEU A 1 123 ? -21.116 15.011 30.102 1.00 82.25 123 LEU A N 1
ATOM 984 C CA . LEU A 1 123 ? -22.573 14.877 30.226 1.00 82.25 123 LEU A CA 1
ATOM 985 C C . LEU A 1 123 ? -22.970 13.785 31.224 1.00 82.25 123 LEU A C 1
ATOM 987 O O . LEU A 1 123 ? -23.930 13.979 31.965 1.00 82.25 123 LEU A O 1
ATOM 991 N N . LEU A 1 124 ? -22.255 12.658 31.257 1.00 85.12 124 LEU A N 1
ATOM 992 C CA . LEU A 1 124 ? -22.478 11.602 32.246 1.00 85.12 124 LEU A CA 1
ATOM 993 C C . LEU A 1 124 ? -22.161 12.102 33.657 1.00 85.12 124 LEU A C 1
ATOM 995 O O . LEU A 1 124 ? -23.000 11.945 34.540 1.00 85.12 124 LEU A O 1
ATOM 999 N N . GLU A 1 125 ? -21.031 12.786 33.844 1.00 83.31 125 GLU A N 1
ATOM 1000 C CA . GLU A 1 125 ? -20.677 13.433 35.112 1.00 83.31 125 GLU A CA 1
ATOM 1001 C C . GLU A 1 125 ? -21.742 14.449 35.547 1.00 83.31 125 GLU A C 1
ATOM 1003 O O . GLU A 1 125 ? -22.125 14.491 36.717 1.00 83.31 125 GLU A O 1
ATOM 1008 N N . MET A 1 126 ? -22.278 15.239 34.611 1.00 79.94 126 MET A N 1
ATOM 1009 C CA . MET A 1 126 ? -23.329 16.214 34.908 1.00 79.94 126 MET A CA 1
ATOM 1010 C C . MET A 1 126 ? -24.659 15.539 35.275 1.00 79.94 126 MET A C 1
ATOM 1012 O O . MET A 1 126 ? -25.324 15.968 36.217 1.00 79.94 126 MET A O 1
ATOM 1016 N N . ILE A 1 127 ? -25.038 14.456 34.589 1.00 83.19 127 ILE A N 1
ATOM 1017 C CA . ILE A 1 127 ? -26.225 13.653 34.926 1.00 83.19 127 ILE A CA 1
ATOM 1018 C C . ILE A 1 127 ? -26.068 13.006 36.306 1.00 83.19 127 ILE A C 1
ATOM 1020 O O . ILE A 1 127 ? -27.006 13.042 37.104 1.00 83.19 127 ILE A O 1
ATOM 1024 N N . GLU A 1 128 ? -24.903 12.429 36.604 1.00 83.69 128 GLU A N 1
ATOM 1025 C CA . GLU A 1 128 ? -24.601 11.854 37.916 1.00 83.69 128 GLU A CA 1
ATOM 1026 C C . GLU A 1 128 ? -24.644 12.917 39.012 1.00 83.69 128 GLU A C 1
ATOM 1028 O O . GLU A 1 128 ? -25.263 12.694 40.050 1.00 83.69 128 GLU A O 1
ATOM 1033 N N . PHE A 1 129 ? -24.066 14.097 38.769 1.00 79.94 129 PHE A N 1
ATOM 1034 C CA . PHE A 1 129 ? -24.152 15.233 39.682 1.00 79.94 129 PHE A CA 1
ATOM 1035 C C . PHE A 1 129 ? -25.609 15.624 39.962 1.00 79.94 129 PHE A C 1
ATOM 1037 O O . PHE A 1 129 ? -25.996 15.729 41.126 1.00 79.94 129 PHE A O 1
ATOM 1044 N N . CYS A 1 130 ? -26.441 15.782 38.929 1.00 75.25 130 CYS A N 1
ATOM 1045 C CA . CYS A 1 130 ? -27.863 16.108 39.077 1.00 75.25 130 CYS A CA 1
ATOM 1046 C C . CYS A 1 130 ? -28.675 15.018 39.799 1.00 75.25 130 CYS A C 1
ATOM 1048 O O . CYS A 1 130 ? -29.671 15.338 40.442 1.00 75.25 130 CYS A O 1
ATOM 1050 N N . ARG A 1 131 ? -28.270 13.744 39.706 1.00 71.88 131 ARG A N 1
ATOM 1051 C CA . ARG A 1 131 ? -28.953 12.608 40.348 1.00 71.88 131 ARG A CA 1
ATOM 1052 C C . ARG A 1 131 ? -28.586 12.380 41.814 1.00 71.88 131 ARG A C 1
ATOM 1054 O O . ARG A 1 131 ? -29.280 11.603 42.465 1.00 71.88 131 ARG A O 1
ATOM 1061 N N . LYS A 1 132 ? -27.522 12.997 42.338 1.00 76.81 132 LYS A N 1
ATOM 1062 C CA . LYS A 1 132 ? -27.136 12.833 43.751 1.00 76.81 132 LYS A CA 1
ATOM 1063 C C . LYS A 1 132 ? -28.274 13.280 44.676 1.00 76.81 132 LYS A C 1
ATOM 1065 O O . LYS A 1 132 ? -28.828 14.360 44.495 1.00 76.81 132 LYS A O 1
ATOM 1070 N N . GLU A 1 133 ? -28.601 12.453 45.670 1.00 63.28 133 GLU A N 1
ATOM 1071 C CA . GLU A 1 133 ? -29.695 12.715 46.621 1.00 63.28 133 GLU A CA 1
ATOM 1072 C C . GLU A 1 133 ? -29.443 13.966 47.479 1.00 63.28 133 GLU A C 1
ATOM 1074 O O . GLU A 1 133 ? -30.376 14.712 47.752 1.00 63.28 133 GLU A O 1
ATOM 1079 N N . ASP A 1 134 ? -28.175 14.263 47.784 1.00 63.97 134 ASP A N 1
ATOM 1080 C CA . ASP A 1 134 ? -27.746 15.479 48.494 1.00 63.97 134 ASP A CA 1
ATOM 1081 C C . ASP A 1 134 ? -27.642 16.727 47.592 1.00 63.97 134 ASP A C 1
ATOM 1083 O O . ASP A 1 134 ? -27.180 17.785 48.028 1.00 63.97 134 ASP A O 1
ATOM 1087 N N . ASN A 1 135 ? -28.024 16.639 46.312 1.00 66.12 135 ASN A N 1
ATOM 1088 C CA . ASN A 1 135 ? -27.984 17.797 45.428 1.00 66.12 135 ASN A CA 1
ATOM 1089 C C . ASN A 1 135 ? -29.189 18.710 45.698 1.00 66.12 135 ASN A C 1
ATOM 1091 O O . ASN A 1 135 ? -30.333 18.348 45.425 1.00 66.12 135 ASN A O 1
ATOM 1095 N N . SER A 1 136 ? -28.924 19.933 46.168 1.00 61.03 136 SER A N 1
ATOM 1096 C CA . SER A 1 136 ? -29.940 20.962 46.444 1.00 61.03 136 SER A CA 1
ATOM 1097 C C . SER A 1 136 ? -30.787 21.350 45.224 1.00 61.03 136 SER A C 1
ATOM 1099 O O . SER A 1 136 ? -31.843 21.961 45.383 1.00 61.03 136 SER A O 1
ATOM 1101 N N . GLY A 1 137 ? -30.341 20.991 44.015 1.00 59.94 137 GLY A N 1
ATOM 1102 C CA . GLY A 1 137 ? -31.075 21.158 42.762 1.00 59.94 137 GLY A CA 1
ATOM 1103 C C . GLY A 1 137 ? -32.033 20.016 42.402 1.00 59.94 137 GLY A C 1
ATOM 1104 O O . GLY A 1 137 ? -32.656 20.093 41.346 1.00 59.94 137 GLY A O 1
ATOM 1105 N N . ASN A 1 138 ? -32.158 18.962 43.217 1.00 64.62 138 ASN A N 1
ATOM 1106 C CA . ASN A 1 138 ? -33.097 17.864 42.978 1.00 64.62 138 ASN A CA 1
ATOM 1107 C C . ASN A 1 138 ? -34.512 18.256 43.464 1.00 64.62 138 ASN A C 1
ATOM 1109 O O . ASN A 1 138 ? -34.746 18.316 44.671 1.00 64.62 138 ASN A O 1
ATOM 1113 N N . PRO A 1 139 ? -35.490 18.506 42.568 1.00 65.50 139 PRO A N 1
ATOM 1114 C CA . PRO A 1 139 ? -36.806 19.005 42.962 1.00 65.50 139 PRO A CA 1
ATOM 1115 C C . PRO A 1 139 ? -37.703 17.929 43.589 1.00 65.50 139 PRO A C 1
ATOM 1117 O O . PRO A 1 139 ? -38.811 18.240 44.018 1.00 65.50 139 PRO A O 1
ATOM 1120 N N . THR A 1 140 ? -37.261 16.668 43.637 1.00 70.50 140 THR A N 1
ATOM 1121 C CA . THR A 1 140 ? -38.078 15.519 44.065 1.00 70.50 140 THR A CA 1
ATOM 1122 C C . THR A 1 140 ? -38.650 15.702 45.470 1.00 70.50 140 THR A C 1
ATOM 1124 O O . THR A 1 140 ? -39.821 15.408 45.699 1.00 70.50 140 THR A O 1
ATOM 1127 N N . CYS A 1 141 ? -37.868 16.252 46.399 1.00 63.97 141 CYS A N 1
ATOM 1128 C CA . CYS A 1 141 ? -38.319 16.553 47.757 1.00 63.97 141 CYS A CA 1
ATOM 1129 C C . CYS A 1 141 ? -39.377 17.672 47.799 1.00 63.97 141 CYS A C 1
ATOM 1131 O O . CYS A 1 141 ? -40.348 17.563 48.545 1.00 63.97 141 CYS A O 1
ATOM 1133 N N . TYR A 1 142 ? -39.256 18.700 46.952 1.00 68.00 142 TYR A N 1
ATOM 1134 C CA . TYR A 1 142 ? -40.252 19.774 46.836 1.00 68.00 142 TYR A CA 1
ATOM 1135 C C . TYR A 1 142 ? -41.540 19.316 46.134 1.00 68.00 142 TYR A C 1
ATOM 1137 O O . TYR A 1 142 ? -42.628 19.763 46.482 1.00 68.00 142 TYR A O 1
ATOM 1145 N N . LEU A 1 143 ? -41.433 18.401 45.166 1.00 70.81 143 LEU A N 1
ATOM 1146 C CA . LEU A 1 143 ? -42.579 17.813 44.466 1.00 70.81 143 LEU A CA 1
ATOM 1147 C C . LEU A 1 143 ? -43.352 16.828 45.349 1.00 70.81 143 LEU A C 1
ATOM 1149 O O . LEU A 1 143 ? -44.578 16.805 45.300 1.00 70.81 143 LEU A O 1
ATOM 1153 N N . ALA A 1 144 ? -42.660 16.051 46.187 1.00 71.44 144 ALA A N 1
ATOM 1154 C CA . ALA A 1 144 ? -43.302 15.172 47.163 1.00 71.44 144 ALA A CA 1
ATOM 1155 C C . ALA A 1 144 ? -44.150 15.963 48.176 1.00 71.44 144 ALA A C 1
ATOM 1157 O O . ALA A 1 144 ? -45.244 15.527 48.518 1.00 71.44 144 ALA A O 1
ATOM 1158 N N . ALA A 1 145 ? -43.689 17.152 48.580 1.00 67.19 145 ALA A N 1
ATOM 1159 C CA . ALA A 1 145 ? -44.416 18.046 49.484 1.00 67.19 145 ALA A CA 1
ATOM 1160 C C . ALA A 1 145 ? -45.691 18.669 48.874 1.00 67.19 145 ALA A C 1
ATOM 1162 O O . ALA A 1 145 ? -46.525 19.180 49.612 1.00 67.19 145 ALA A O 1
ATOM 1163 N N . LEU A 1 146 ? -45.854 18.644 47.545 1.00 69.12 146 LEU A N 1
ATOM 1164 C CA . LEU A 1 146 ? -47.075 19.090 46.854 1.00 69.12 146 LEU A CA 1
ATOM 1165 C C . LEU A 1 146 ? -48.138 17.986 46.733 1.00 69.12 146 LEU A C 1
ATOM 1167 O O . LEU A 1 146 ? -49.290 18.285 46.429 1.00 69.12 146 LEU A O 1
ATOM 1171 N N . ALA A 1 147 ? -47.751 16.720 46.909 1.00 69.25 147 ALA A N 1
ATOM 1172 C CA . ALA A 1 147 ? -48.647 15.564 46.822 1.00 69.25 147 ALA A CA 1
ATOM 1173 C C . ALA A 1 147 ? -49.239 15.147 48.185 1.00 69.25 147 ALA A C 1
ATOM 1175 O O . ALA A 1 147 ? -50.060 14.229 48.236 1.00 69.25 147 ALA A O 1
ATOM 1176 N N . SER A 1 148 ? -48.809 15.805 49.264 1.00 50.91 148 SER A N 1
ATOM 1177 C CA . SER A 1 148 ? -49.306 15.692 50.643 1.00 50.91 148 SER A CA 1
ATOM 1178 C C . SER A 1 148 ? -50.208 16.864 50.999 1.00 50.91 148 SER A C 1
ATOM 1180 O O . SER A 1 148 ? -51.267 16.616 51.613 1.00 50.91 148 SER A O 1
#

Foldseek 3Di:
DADADQADPLLLQLLLVLDPNSCRSVVLRVVLVVLLVVLVPFPDDSVVSNVVNVVSNVLSNVLSNLSSQAHACVRCVVVVHPNVVSHPPVVSVVSVVVSVVVSVVVVVVSVVVPPPPVVVVVVVVVVVQQPDPPRPNPCVVVVVVVVD

Secondary structure (DSSP, 8-state):
---PPPP-HHHHHHHHHTSTTS-HHHHHHHHHHHHHHHHHHSSS-HHHHHHHHHHHHHHHHHHHHHHHH---HHHHTTTT--HHHH--HHHHHHHHHHHHHHHHHHHHHHHHHHS--HHHHHHHHHHHHHH-TT-TT-THHHHHTT--

pLDDT: mean 87.67, std 11.72, range [50.91, 98.31]